Protein AF-A0A8B3F1K3-F1 (afdb_monomer_lite)

Organism: NCBI:txid44688

pLDDT: mean 83.72, std 14.95, range [40.06, 95.31]

InterPro domains:
  IPR009057 Homedomain-like superfamily [SSF46689] (9-51)
  IPR055247 Insertion element IS150 protein InsJ-like, helix-turn-helix domain [PF13518] (18-55)

Radius of gyration: 13.17 Å; chains: 1; bounding box: 28×19×39 Å

Secondary structure (DSSP, 8-state):
-------SSPPPPPHHHHHHHHHHHHTT-S-HHHHHHHTT--HHHHHHHHHHHHT-

Foldseek 3Di:
DDDDDDPDDDDDDDPVLLVVLQVVVVVVPDDLVVSCVVSVHDSVVSVVSNVVVVVD

Sequence (56 aa):
MAVSENKGGRPRLDNTTKVKVVEIYQKQAYTAKEIASELDISRSSVYRIIEKNNKG

Structure (mmCIF, N/CA/C/O backbone):
data_AF-A0A8B3F1K3-F1
#
_entry.id   AF-A0A8B3F1K3-F1
#
loop_
_atom_site.group_PDB
_atom_site.id
_atom_site.type_symbol
_atom_site.label_atom_id
_atom_site.label_alt_id
_atom_site.label_comp_id
_atom_site.label_asym_id
_atom_site.label_entity_id
_atom_site.label_seq_id
_atom_site.pdbx_PDB_ins_code
_atom_site.Cartn_x
_atom_site.Cartn_y
_atom_site.Cartn_z
_atom_site.occupancy
_atom_site.B_iso_or_equiv
_atom_site.auth_seq_id
_atom_site.auth_comp_id
_atom_site.auth_asym_id
_atom_site.auth_atom_id
_atom_site.pdbx_PDB_model_num
ATOM 1 N N . MET A 1 1 ? 18.527 9.974 -24.935 1.00 40.06 1 MET A N 1
ATOM 2 C CA . MET A 1 1 ? 17.477 9.380 -24.079 1.00 40.06 1 MET A CA 1
ATOM 3 C C . MET A 1 1 ? 18.091 8.174 -23.387 1.00 40.06 1 MET A C 1
ATOM 5 O O . MET A 1 1 ? 18.463 7.237 -24.077 1.00 40.06 1 MET A O 1
ATOM 9 N N . ALA A 1 2 ? 18.333 8.237 -22.077 1.00 46.47 2 ALA A N 1
ATOM 10 C CA . ALA A 1 2 ? 19.003 7.156 -21.354 1.00 46.47 2 ALA A CA 1
ATOM 11 C C . ALA A 1 2 ? 17.980 6.075 -20.977 1.00 46.47 2 ALA A C 1
ATOM 13 O O . ALA A 1 2 ? 17.221 6.239 -20.025 1.00 46.47 2 ALA A O 1
ATOM 14 N N . VAL A 1 3 ? 17.936 4.990 -21.748 1.00 52.19 3 VAL A N 1
ATOM 15 C CA . VAL A 1 3 ? 17.189 3.780 -21.392 1.00 52.19 3 VAL A CA 1
ATOM 16 C C . VAL A 1 3 ? 18.105 2.893 -20.551 1.00 52.19 3 VAL A C 1
ATOM 18 O O . VAL A 1 3 ? 19.107 2.375 -21.028 1.00 52.19 3 VAL A O 1
ATOM 21 N N . SER A 1 4 ? 17.811 2.799 -19.254 1.00 59.66 4 SER A N 1
ATOM 22 C CA . SER A 1 4 ? 18.543 1.945 -18.317 1.00 59.66 4 SER A CA 1
ATOM 23 C C . SER A 1 4 ? 18.258 0.473 -18.630 1.00 59.66 4 SER A C 1
ATOM 25 O O . SER A 1 4 ? 17.130 -0.000 -18.483 1.00 59.66 4 SER A O 1
ATOM 27 N N . GLU A 1 5 ? 19.292 -0.245 -19.065 1.00 65.06 5 GLU A N 1
ATOM 28 C CA . GLU A 1 5 ? 19.290 -1.691 -19.288 1.00 65.06 5 GLU A CA 1
ATOM 29 C C . GLU A 1 5 ? 19.187 -2.429 -17.941 1.00 65.06 5 GLU A C 1
ATOM 31 O O . GLU A 1 5 ? 20.184 -2.644 -17.248 1.00 65.06 5 GLU A O 1
ATOM 36 N N . ASN A 1 6 ? 17.977 -2.811 -17.524 1.00 56.12 6 ASN A N 1
ATOM 37 C CA . ASN A 1 6 ? 17.788 -3.565 -16.283 1.00 56.12 6 ASN A CA 1
ATOM 38 C C . ASN A 1 6 ? 17.809 -5.080 -16.531 1.00 56.12 6 ASN A C 1
ATOM 40 O O . ASN A 1 6 ? 16.910 -5.657 -17.141 1.00 56.12 6 ASN A O 1
ATOM 44 N N . LYS A 1 7 ? 18.847 -5.729 -15.991 1.00 58.34 7 LYS A N 1
ATOM 45 C CA . LYS A 1 7 ? 19.043 -7.182 -15.952 1.00 58.34 7 LYS A CA 1
ATOM 46 C C . LYS A 1 7 ? 17.931 -7.866 -15.138 1.00 58.34 7 LYS A C 1
ATOM 48 O O . LYS A 1 7 ? 17.947 -7.815 -13.914 1.00 58.34 7 LYS A O 1
ATOM 53 N N . GLY A 1 8 ? 16.987 -8.519 -15.821 1.00 60.25 8 GLY A N 1
ATOM 54 C CA . GLY A 1 8 ? 16.321 -9.772 -15.414 1.00 60.25 8 GLY A CA 1
ATOM 55 C C . GLY A 1 8 ? 15.637 -9.890 -14.040 1.00 60.25 8 GLY A C 1
ATOM 56 O O . GLY A 1 8 ? 15.363 -11.011 -13.620 1.00 60.25 8 GLY A O 1
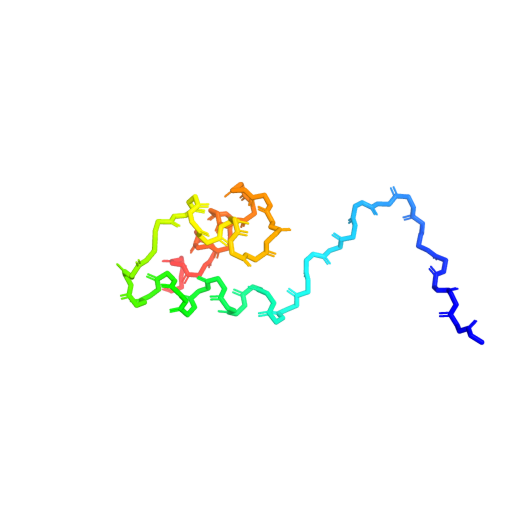ATOM 57 N N . GLY A 1 9 ? 15.352 -8.799 -13.326 1.00 69.00 9 GLY A N 1
ATOM 58 C CA . GLY A 1 9 ? 14.656 -8.818 -12.034 1.00 69.00 9 GLY A CA 1
ATOM 59 C C . GLY A 1 9 ? 13.482 -7.845 -12.009 1.00 69.00 9 GLY A C 1
ATOM 60 O O . GLY A 1 9 ? 13.540 -6.785 -12.632 1.00 69.00 9 GLY A O 1
ATOM 61 N N . ARG A 1 10 ? 12.406 -8.181 -11.279 1.00 63.56 10 ARG A N 1
ATOM 62 C CA . ARG A 1 10 ? 11.278 -7.254 -11.094 1.00 63.56 10 ARG A CA 1
ATOM 63 C C . ARG A 1 10 ? 11.814 -5.946 -10.487 1.00 63.56 10 ARG A C 1
ATOM 65 O O . ARG A 1 10 ? 12.495 -6.025 -9.459 1.00 63.56 10 ARG A O 1
ATOM 72 N N . PRO A 1 11 ? 11.519 -4.773 -11.080 1.00 72.62 11 PRO A N 1
ATOM 73 C CA . PRO A 1 11 ? 11.988 -3.495 -10.565 1.00 72.62 11 PRO A CA 1
ATOM 74 C C . PRO A 1 11 ? 11.675 -3.360 -9.076 1.00 72.62 11 PRO A C 1
ATOM 76 O O . PRO A 1 11 ? 10.578 -3.700 -8.620 1.00 72.62 11 PRO A O 1
ATOM 79 N N . ARG A 1 12 ? 12.656 -2.892 -8.300 1.00 79.69 12 ARG A N 1
ATOM 80 C CA . ARG A 1 12 ? 12.434 -2.598 -6.884 1.00 79.69 12 ARG A CA 1
ATOM 81 C C . ARG A 1 12 ? 11.464 -1.430 -6.784 1.00 79.6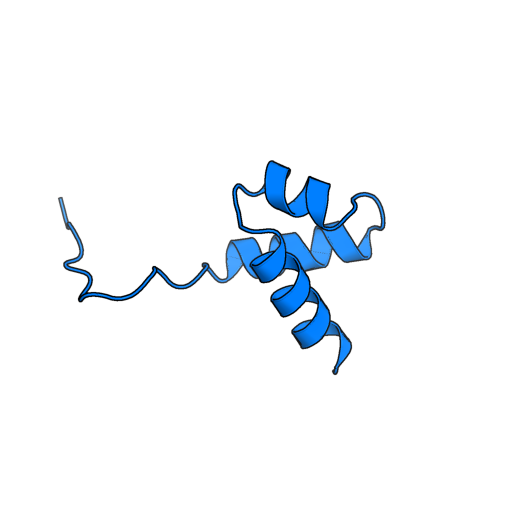9 12 ARG A C 1
ATOM 83 O O . ARG A 1 12 ? 11.630 -0.441 -7.488 1.00 79.69 12 ARG A O 1
ATOM 90 N N . LEU A 1 13 ? 10.496 -1.540 -5.874 1.00 84.62 13 LEU A N 1
ATOM 91 C CA . LEU A 1 13 ? 9.615 -0.418 -5.578 1.00 84.62 13 LEU A CA 1
ATOM 92 C C . LEU A 1 13 ? 10.455 0.757 -5.065 1.00 84.62 13 LEU A C 1
ATOM 94 O O . LEU A 1 13 ? 11.325 0.562 -4.199 1.00 84.62 13 LEU A O 1
ATOM 98 N N . ASP A 1 14 ? 10.203 1.939 -5.615 1.00 89.38 14 ASP A N 1
ATOM 99 C CA . ASP A 1 14 ? 10.894 3.167 -5.242 1.00 89.38 14 ASP A CA 1
ATOM 100 C C . ASP A 1 14 ? 10.690 3.491 -3.748 1.00 89.38 14 ASP A C 1
ATOM 102 O O . ASP A 1 14 ? 9.838 2.926 -3.051 1.00 89.38 14 ASP A O 1
AT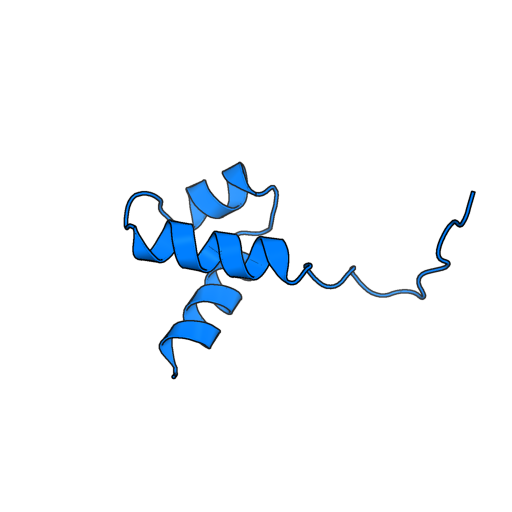OM 106 N N . ASN A 1 15 ? 11.546 4.355 -3.203 1.00 89.38 15 ASN A N 1
ATOM 107 C CA . ASN A 1 15 ? 11.428 4.729 -1.795 1.00 89.38 15 ASN A CA 1
ATOM 108 C C . ASN A 1 15 ? 10.201 5.621 -1.553 1.00 89.38 15 ASN A C 1
ATOM 110 O O . ASN A 1 15 ? 9.532 5.482 -0.534 1.00 89.38 15 ASN A O 1
ATOM 114 N N . THR A 1 16 ? 9.870 6.479 -2.519 1.00 92.25 16 THR A N 1
ATOM 115 C CA . THR A 1 16 ? 8.743 7.413 -2.446 1.00 92.25 16 THR A CA 1
ATOM 116 C C . THR A 1 16 ? 7.403 6.692 -2.308 1.00 92.25 16 THR A C 1
ATOM 118 O O . THR A 1 16 ? 6.616 7.049 -1.433 1.00 92.25 16 THR A O 1
ATOM 121 N N . THR A 1 17 ? 7.146 5.633 -3.084 1.00 92.62 17 THR A N 1
ATOM 122 C CA . THR A 1 17 ? 5.903 4.854 -2.946 1.00 92.62 17 THR A CA 1
ATOM 123 C C . THR A 1 17 ? 5.846 4.142 -1.602 1.00 92.62 17 THR A C 1
ATOM 125 O O . THR A 1 17 ? 4.789 4.098 -0.983 1.00 92.62 17 THR A O 1
ATOM 128 N N . LYS A 1 18 ? 6.975 3.637 -1.083 1.00 93.19 18 LYS A N 1
ATOM 129 C CA . LYS A 1 18 ? 7.008 3.018 0.255 1.00 93.19 18 LYS A CA 1
ATOM 130 C C . LYS A 1 18 ? 6.635 4.004 1.360 1.00 93.19 18 LYS A C 1
ATOM 132 O O . LYS A 1 18 ? 5.872 3.631 2.243 1.00 93.19 18 LYS A O 1
ATOM 137 N N . VAL A 1 19 ? 7.144 5.235 1.300 1.00 93.88 19 VAL A N 1
ATOM 138 C CA . VAL A 1 19 ? 6.798 6.296 2.261 1.00 93.88 19 VAL A CA 1
ATOM 139 C C . VAL A 1 19 ? 5.308 6.628 2.170 1.00 93.88 19 VAL A C 1
ATOM 141 O O . VAL A 1 19 ? 4.621 6.587 3.187 1.00 93.88 19 VAL A O 1
ATOM 144 N N . LYS A 1 20 ? 4.774 6.820 0.955 1.00 94.12 20 LYS A N 1
ATOM 145 C CA . LYS A 1 20 ? 3.337 7.067 0.743 1.00 94.12 20 LYS A CA 1
ATOM 146 C C . LYS A 1 20 ? 2.452 5.954 1.310 1.00 94.12 20 LYS A C 1
ATOM 148 O O . LYS A 1 20 ? 1.447 6.251 1.945 1.00 94.12 20 LYS A O 1
ATOM 153 N N . VAL A 1 21 ? 2.827 4.682 1.130 1.00 94.44 21 VAL A N 1
ATOM 154 C CA . VAL A 1 21 ? 2.095 3.542 1.718 1.00 94.44 21 VAL A CA 1
ATOM 155 C C . VAL A 1 21 ? 1.976 3.689 3.237 1.00 94.44 21 VAL A C 1
ATOM 157 O O . VAL A 1 21 ? 0.889 3.499 3.779 1.00 94.44 21 VAL A O 1
ATOM 160 N N . VAL A 1 22 ? 3.071 4.030 3.921 1.00 93.44 22 VAL A N 1
ATOM 161 C CA . VAL A 1 22 ? 3.090 4.176 5.385 1.00 93.44 22 VAL A CA 1
ATOM 162 C C . VAL A 1 22 ? 2.256 5.377 5.826 1.00 93.44 22 VAL A C 1
ATOM 164 O O . VAL A 1 22 ? 1.429 5.231 6.720 1.00 93.44 22 VAL A O 1
ATOM 167 N N . GLU A 1 23 ? 2.408 6.531 5.174 1.00 93.56 23 GLU A N 1
ATOM 168 C CA . GLU A 1 23 ? 1.644 7.744 5.497 1.00 93.56 23 GLU A CA 1
ATOM 169 C C . GLU A 1 23 ? 0.133 7.539 5.347 1.00 93.56 23 GLU A C 1
ATOM 171 O O . GLU A 1 23 ? -0.643 7.943 6.214 1.00 93.56 23 GLU A O 1
ATOM 176 N N . ILE A 1 24 ? -0.300 6.907 4.251 1.00 92.56 24 ILE A N 1
ATOM 177 C CA . ILE A 1 24 ? -1.719 6.641 3.997 1.00 92.56 24 ILE A CA 1
ATOM 178 C C . ILE A 1 24 ? -2.260 5.633 5.020 1.00 92.56 24 ILE A C 1
ATOM 180 O O . ILE A 1 24 ? -3.343 5.840 5.570 1.00 92.56 24 ILE A O 1
ATOM 184 N N . TYR A 1 25 ? -1.500 4.574 5.316 1.00 91.31 25 TYR A N 1
ATOM 185 C CA . TYR A 1 25 ? -1.887 3.568 6.306 1.00 91.31 25 TYR A CA 1
ATOM 186 C C . TYR A 1 25 ? -2.005 4.155 7.722 1.00 91.31 25 TYR A C 1
ATOM 188 O O . TYR A 1 25 ? -2.976 3.880 8.425 1.00 91.31 25 TYR A O 1
ATOM 196 N N . GLN A 1 26 ? -1.063 5.009 8.134 1.00 89.56 26 GLN A N 1
ATOM 197 C CA . GLN A 1 26 ? -1.066 5.655 9.453 1.00 89.56 26 GLN A CA 1
ATOM 198 C C . GLN A 1 26 ? -2.259 6.591 9.660 1.00 89.56 26 GLN A C 1
ATOM 200 O O . GLN A 1 26 ? -2.769 6.692 10.773 1.00 89.56 26 GLN A O 1
ATOM 205 N N . LYS A 1 27 ? -2.749 7.233 8.594 1.00 89.94 27 LYS A N 1
ATOM 206 C CA . LYS A 1 27 ? -3.968 8.055 8.639 1.00 89.94 27 LYS A CA 1
ATOM 207 C C . LYS A 1 27 ? -5.246 7.229 8.856 1.00 89.94 27 LYS A C 1
ATOM 209 O O . LYS A 1 27 ? -6.306 7.824 9.007 1.00 89.94 27 LYS A O 1
ATOM 214 N N . GLN A 1 28 ? -5.163 5.890 8.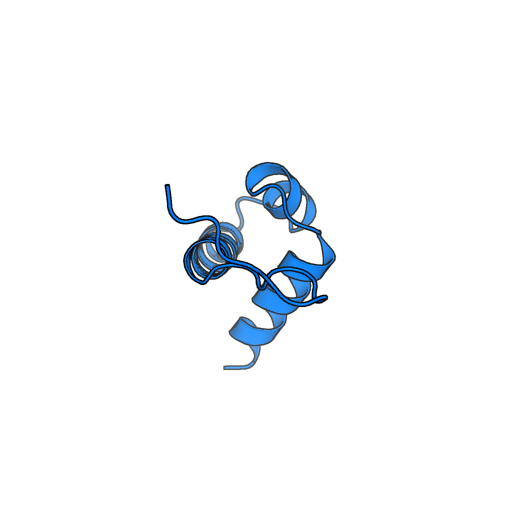829 1.00 80.31 28 GLN A N 1
ATOM 215 C CA . GLN A 1 28 ? -6.279 4.931 8.912 1.00 80.31 28 GLN A CA 1
ATOM 216 C C . GLN A 1 28 ? -7.440 5.205 7.939 1.00 80.31 28 GLN A C 1
ATOM 218 O O . GLN A 1 28 ? -8.545 4.701 8.115 1.00 80.31 28 GLN A O 1
ATOM 223 N N . ALA A 1 29 ? -7.185 5.983 6.888 1.00 79.38 29 ALA A N 1
ATOM 224 C CA . ALA A 1 29 ? -8.198 6.388 5.923 1.00 79.38 29 ALA A CA 1
ATOM 225 C C . ALA A 1 29 ? -8.419 5.338 4.822 1.00 79.38 29 ALA A C 1
ATOM 227 O O . ALA A 1 29 ? -9.439 5.380 4.145 1.00 79.38 29 ALA A O 1
ATOM 228 N N . TYR A 1 30 ? -7.472 4.408 4.642 1.00 86.88 30 TYR A N 1
ATOM 229 C CA . TYR A 1 30 ? -7.493 3.427 3.560 1.00 86.88 30 TYR A CA 1
ATOM 230 C C . TYR A 1 30 ? -7.079 2.039 4.049 1.00 86.88 30 TYR A C 1
ATOM 232 O O . TYR A 1 30 ? -6.114 1.864 4.796 1.00 86.88 30 TYR A O 1
ATOM 240 N N . THR A 1 31 ? -7.773 1.026 3.548 1.00 91.69 31 THR A N 1
ATOM 241 C CA . THR A 1 31 ? -7.378 -0.377 3.651 1.00 91.69 31 THR A CA 1
ATOM 242 C C . THR A 1 31 ? -6.173 -0.671 2.755 1.00 91.69 31 THR A C 1
ATOM 244 O O . THR A 1 31 ? -5.940 -0.015 1.739 1.00 91.69 31 THR A O 1
ATOM 247 N N . ALA A 1 32 ? -5.435 -1.747 3.046 1.00 91.25 32 ALA A N 1
ATOM 248 C CA . ALA A 1 32 ? -4.315 -2.181 2.203 1.00 91.25 32 ALA A CA 1
ATOM 249 C C . ALA A 1 32 ? -4.714 -2.456 0.735 1.00 91.25 32 ALA A C 1
ATOM 251 O O . ALA A 1 32 ? -3.875 -2.368 -0.162 1.00 91.25 32 ALA A O 1
ATOM 252 N N . LYS A 1 33 ? -5.985 -2.804 0.480 1.00 94.56 33 LYS A N 1
ATOM 253 C CA . LYS A 1 33 ? -6.521 -2.982 -0.876 1.00 94.56 33 LYS A CA 1
ATOM 254 C C . LYS A 1 33 ? -6.648 -1.642 -1.597 1.00 94.56 33 LYS A C 1
ATOM 256 O O . LYS A 1 33 ? -6.260 -1.566 -2.754 1.00 94.56 33 LYS A O 1
ATOM 261 N N . GLU A 1 34 ? -7.167 -0.621 -0.930 1.00 95.06 34 GLU A N 1
ATOM 262 C CA . GLU A 1 34 ? -7.354 0.697 -1.540 1.00 95.06 34 GLU A CA 1
ATOM 263 C C . GLU A 1 34 ? -6.012 1.397 -1.757 1.00 95.06 34 GLU A C 1
ATOM 265 O O . GLU A 1 34 ? -5.791 1.939 -2.830 1.00 95.06 34 GLU A O 1
ATOM 270 N N . ILE A 1 35 ? -5.061 1.263 -0.824 1.00 94.50 35 ILE A N 1
ATOM 271 C CA . ILE A 1 35 ? -3.681 1.756 -1.004 1.00 94.50 35 ILE A CA 1
ATOM 272 C C . ILE A 1 35 ? -3.025 1.121 -2.238 1.00 94.50 35 ILE A C 1
ATOM 274 O O . ILE A 1 35 ? -2.328 1.789 -2.996 1.00 94.50 35 ILE A O 1
ATOM 278 N N . ALA A 1 36 ? -3.237 -0.183 -2.439 1.00 95.31 36 ALA A N 1
ATOM 279 C CA . ALA A 1 36 ? -2.702 -0.903 -3.589 1.00 95.31 36 ALA A CA 1
ATOM 280 C C . ALA A 1 36 ? -3.280 -0.380 -4.913 1.00 95.31 36 ALA A C 1
ATOM 282 O O . ALA A 1 36 ? -2.534 -0.219 -5.875 1.00 95.31 36 ALA A O 1
ATOM 283 N N . SER A 1 37 ? -4.585 -0.100 -4.944 1.00 95.00 37 SER A N 1
ATOM 284 C CA . SER A 1 37 ? -5.258 0.484 -6.106 1.00 95.00 37 SER A CA 1
ATOM 285 C C . SER A 1 37 ? -4.824 1.926 -6.372 1.00 95.00 37 SER A C 1
ATOM 287 O O . SER A 1 37 ? -4.559 2.261 -7.518 1.00 95.00 37 SER A O 1
ATOM 289 N N . GLU A 1 38 ? -4.702 2.750 -5.332 1.00 93.25 38 GLU A N 1
ATOM 290 C CA . GLU A 1 38 ? -4.321 4.165 -5.440 1.00 93.25 38 GLU A CA 1
ATOM 291 C C . GLU A 1 38 ? -2.888 4.349 -5.958 1.00 93.25 38 GLU A C 1
ATOM 293 O O . GLU A 1 38 ? -2.598 5.262 -6.725 1.00 93.25 38 GLU A O 1
ATOM 298 N N . LEU A 1 39 ? -1.972 3.472 -5.538 1.00 91.44 39 LEU A N 1
ATOM 299 C CA . LEU A 1 39 ? -0.548 3.570 -5.868 1.00 91.44 39 LEU A CA 1
ATOM 300 C C . LEU A 1 39 ? -0.120 2.654 -7.025 1.00 91.44 39 LEU A C 1
ATOM 302 O O . LEU A 1 39 ? 1.072 2.588 -7.314 1.00 91.44 39 LEU A O 1
ATOM 306 N N . ASP A 1 40 ? -1.059 1.938 -7.650 1.00 93.12 40 ASP A N 1
ATOM 307 C CA . ASP A 1 40 ? -0.816 0.934 -8.699 1.00 93.12 40 ASP A CA 1
ATOM 308 C C . ASP A 1 40 ? 0.285 -0.084 -8.330 1.00 93.12 40 ASP A C 1
ATOM 310 O O . ASP A 1 40 ? 1.234 -0.366 -9.067 1.00 93.12 40 ASP A O 1
ATOM 314 N N . ILE A 1 41 ? 0.181 -0.644 -7.121 1.00 92.62 41 ILE A N 1
ATOM 315 C CA . ILE A 1 41 ? 1.105 -1.667 -6.619 1.00 92.62 41 ILE A CA 1
ATOM 316 C C . ILE A 1 41 ? 0.363 -2.906 -6.145 1.00 92.62 41 ILE A C 1
ATOM 318 O O . ILE A 1 41 ? -0.828 -2.906 -5.855 1.00 92.62 41 ILE A O 1
ATOM 322 N N . SER A 1 42 ? 1.093 -4.012 -6.005 1.00 94.00 42 SER A N 1
ATOM 323 C CA . SER A 1 42 ? 0.488 -5.231 -5.483 1.00 94.00 42 SER A CA 1
ATOM 324 C C . SER A 1 42 ? 0.115 -5.087 -4.004 1.00 94.00 42 SER A C 1
ATOM 326 O O . SER A 1 42 ? 0.879 -4.556 -3.193 1.00 94.00 42 SER A O 1
ATOM 328 N N . ARG A 1 43 ? -1.028 -5.660 -3.619 1.00 95.19 43 ARG A N 1
ATOM 329 C CA . ARG A 1 43 ? -1.473 -5.706 -2.216 1.00 95.19 43 ARG A CA 1
ATOM 330 C C . ARG A 1 43 ? -0.446 -6.375 -1.296 1.00 95.19 43 ARG A C 1
ATOM 332 O O . ARG A 1 43 ? -0.275 -5.967 -0.154 1.00 95.19 43 ARG A O 1
ATOM 339 N N . SER A 1 44 ? 0.278 -7.379 -1.795 1.00 95.12 44 SER A N 1
ATOM 340 C CA . SER A 1 44 ? 1.353 -8.035 -1.045 1.00 95.12 44 SER A CA 1
ATOM 341 C C . SER A 1 44 ? 2.552 -7.111 -0.808 1.00 95.12 44 SER A C 1
ATOM 343 O O . SER A 1 44 ? 3.172 -7.194 0.251 1.00 95.12 44 SER A O 1
ATOM 345 N N . SER A 1 45 ? 2.861 -6.194 -1.735 1.00 94.38 45 SER A N 1
ATOM 346 C CA . SER A 1 45 ? 3.855 -5.136 -1.509 1.00 94.38 45 SER A CA 1
ATOM 347 C C . SER A 1 45 ? 3.435 -4.218 -0.365 1.00 94.38 45 SER A C 1
ATOM 349 O O . SER A 1 45 ? 4.253 -3.963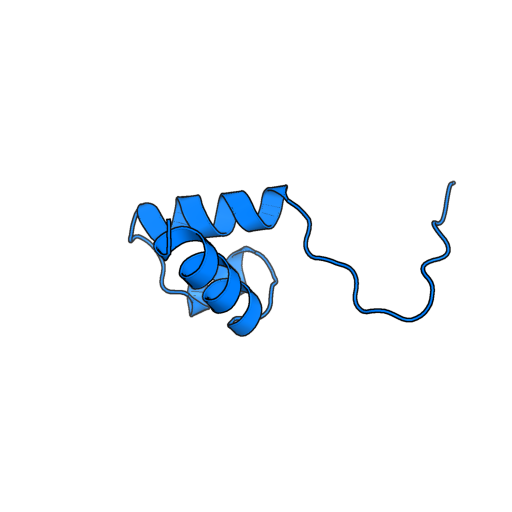 0.514 1.00 94.38 45 SER A O 1
ATOM 351 N N . VAL A 1 46 ? 2.170 -3.790 -0.336 1.00 94.88 46 VAL A N 1
ATOM 352 C CA . VAL A 1 46 ? 1.615 -2.948 0.738 1.00 94.88 46 VAL A CA 1
ATOM 353 C C . VAL A 1 46 ? 1.793 -3.613 2.105 1.00 94.88 46 VAL A C 1
ATOM 355 O O . VAL A 1 46 ? 2.397 -3.019 2.995 1.00 94.88 46 VAL A O 1
ATOM 358 N N . TYR A 1 47 ? 1.374 -4.875 2.256 1.00 94.94 47 TYR A N 1
ATOM 359 C CA . TYR A 1 47 ? 1.530 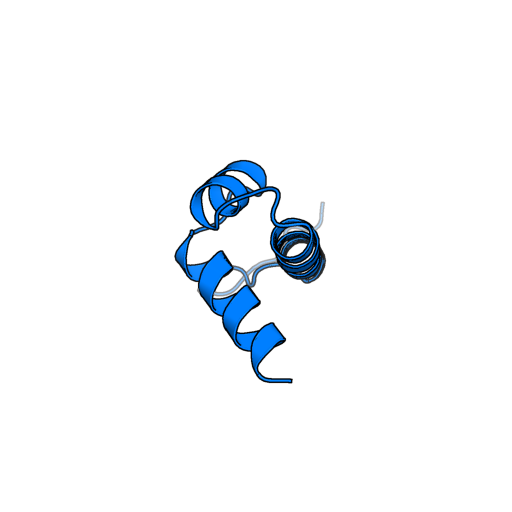-5.604 3.522 1.00 94.94 47 TYR A CA 1
ATOM 360 C C . TYR A 1 47 ? 2.987 -5.723 3.972 1.00 94.94 47 TYR A C 1
ATOM 362 O O . TYR A 1 47 ? 3.288 -5.448 5.129 1.00 94.94 47 TYR A O 1
ATOM 370 N N . ARG A 1 48 ? 3.905 -6.072 3.060 1.00 94.06 48 ARG A N 1
ATOM 371 C CA . ARG A 1 48 ? 5.339 -6.172 3.385 1.00 94.06 48 ARG A CA 1
ATOM 372 C C . ARG A 1 48 ? 5.922 -4.841 3.859 1.00 94.06 48 ARG A C 1
ATOM 374 O O . ARG A 1 48 ? 6.796 -4.833 4.720 1.00 94.06 48 ARG A O 1
ATOM 381 N N . ILE A 1 49 ? 5.474 -3.724 3.281 1.00 93.50 49 ILE A N 1
ATOM 382 C CA . ILE A 1 49 ? 5.921 -2.381 3.672 1.00 93.50 49 ILE A CA 1
ATOM 383 C C . ILE A 1 49 ? 5.406 -2.042 5.070 1.00 93.50 49 ILE A C 1
ATOM 385 O O . ILE A 1 49 ? 6.199 -1.624 5.910 1.00 93.50 49 ILE A O 1
ATOM 389 N N . ILE A 1 50 ? 4.116 -2.260 5.330 1.00 92.38 50 ILE A N 1
ATOM 390 C CA . ILE A 1 50 ? 3.500 -2.001 6.637 1.00 92.38 50 ILE A CA 1
ATOM 391 C C . ILE A 1 50 ? 4.165 -2.854 7.723 1.00 92.38 50 ILE A C 1
ATOM 393 O O . ILE A 1 50 ? 4.618 -2.325 8.733 1.00 92.38 50 ILE A O 1
ATOM 397 N N . GLU A 1 51 ? 4.301 -4.163 7.495 1.00 92.19 51 GLU A N 1
ATOM 398 C CA . GLU A 1 51 ? 4.906 -5.090 8.457 1.00 92.19 51 GLU A CA 1
ATOM 399 C C . GLU A 1 51 ? 6.344 -4.693 8.808 1.00 92.19 51 GLU A C 1
ATOM 401 O O . GLU A 1 51 ? 6.732 -4.723 9.974 1.00 92.19 51 GLU A O 1
ATOM 406 N N . LYS A 1 52 ? 7.134 -4.281 7.809 1.00 90.31 52 LYS A N 1
ATOM 407 C CA . LYS A 1 52 ? 8.513 -3.841 8.029 1.00 90.31 52 LYS A CA 1
ATOM 408 C C . LYS A 1 52 ? 8.594 -2.574 8.888 1.00 90.31 52 LYS A C 1
ATOM 410 O O . LYS A 1 52 ? 9.555 -2.439 9.636 1.00 90.31 52 LYS A O 1
ATOM 415 N N . ASN A 1 53 ? 7.625 -1.665 8.776 1.00 86.06 53 ASN A N 1
ATOM 416 C CA . ASN A 1 53 ? 7.613 -0.410 9.534 1.00 86.06 53 ASN A CA 1
ATOM 417 C C . ASN A 1 53 ? 7.010 -0.556 10.942 1.00 86.06 53 ASN A C 1
ATOM 419 O O . ASN A 1 53 ? 7.348 0.236 11.809 1.00 86.06 53 ASN A O 1
ATOM 423 N N . ASN A 1 54 ? 6.175 -1.571 11.195 1.00 80.25 54 ASN A N 1
ATOM 424 C CA . ASN A 1 54 ? 5.591 -1.821 12.523 1.00 80.25 54 ASN A CA 1
ATOM 425 C C . ASN A 1 54 ? 6.496 -2.639 13.465 1.00 80.25 54 ASN A C 1
ATOM 427 O O . ASN A 1 54 ? 6.169 -2.787 14.636 1.00 80.25 54 ASN A O 1
ATOM 431 N N . LYS A 1 55 ? 7.596 -3.217 12.966 1.00 68.31 55 LYS A N 1
ATOM 432 C CA . LYS A 1 55 ? 8.573 -3.986 13.767 1.00 68.31 55 LYS A CA 1
ATOM 433 C C . LYS A 1 55 ? 9.708 -3.118 14.344 1.00 68.31 55 LYS A C 1
ATOM 435 O O . LYS A 1 55 ? 10.737 -3.671 14.728 1.00 68.31 55 LYS A O 1
ATOM 440 N N . GLY A 1 56 ? 9.547 -1.794 14.324 1.00 51.09 56 GLY A N 1
ATOM 441 C CA . GLY A 1 56 ? 10.499 -0.815 14.859 1.00 51.09 56 GLY A CA 1
ATOM 442 C C . GLY A 1 56 ? 10.132 -0.355 16.257 1.00 51.09 56 GLY A C 1
ATOM 443 O O . GLY A 1 56 ? 8.917 -0.305 16.546 1.00 51.09 56 GLY A O 1
#